Protein AF-A0A1G9YHT6-F1 (afdb_monomer_lite)

pLDDT: mean 75.25, std 13.96, range [39.84, 95.5]

Organism: NCBI:txid237069

Radius of gyration: 24.9 Å; chains: 1; bounding box: 45×71×47 Å

Foldseek 3Di:
DVVVVVVVVVVVVVVVVVVVVVVVVVVVVVVPCDPVLVVLVVCVVVVVDDPVRSVVVVVVVVVVVVLVVVLVVLVVCVVVVVDDPVRSVVVNVVSVVVVVVVVVVVVVCVVVPVQQQQDQWDDDPFWIQARRRAIDGPVDQAGPPPRHGDVCRNVPD

Secondary structure (DSSP, 8-state):
-HHHHHHHHHHHHHHHHHHHHHHHHHHHHHHSS-HHHHHHHHHHHTTSS-HHHHHHHHHHHHHHHHHHHHHHHHHHHHHTTSS-HHHHHHHHHHHHHHHHHHHHHHHHHHHH-TT-S-PPPEE-SSEEE-TTS-EEETT-SB-TTT--BHHHHHHH-

Sequence (157 aa):
MIVILLLIAIVILLILILFQLNDTHKYLKELNEDDKTKKMKKLQKFGLISNSEVFHKLKHYRDDIKYSQAEDDLQELRAKGLLTHEEYDEKLNHLYKIKQNIKDAEELKKQTGEHDIVTYPKEYEKSWLCVCGKENNYVQINCSHCKRNQDYVLSNY

Structure (mmCIF, N/CA/C/O backbone):
data_AF-A0A1G9YHT6-F1
#
_entry.id   AF-A0A1G9YHT6-F1
#
loop_
_atom_site.group_PDB
_atom_site.id
_atom_site.type_symbol
_atom_site.label_atom_id
_atom_site.label_alt_id
_atom_site.label_comp_id
_atom_site.label_asym_id
_atom_site.label_entity_id
_atom_site.label_seq_id
_atom_site.pdbx_PDB_ins_code
_atom_site.Cartn_x
_atom_site.Cartn_y
_atom_site.Cartn_z
_atom_site.occupancy
_atom_site.B_iso_or_equiv
_atom_site.auth_seq_id
_atom_site.auth_comp_id
_atom_site.auth_asym_id
_atom_site.auth_atom_id
_atom_site.pdbx_PDB_model_num
ATOM 1 N N . MET A 1 1 ? 8.879 -57.229 19.857 1.00 69.94 1 MET A N 1
ATOM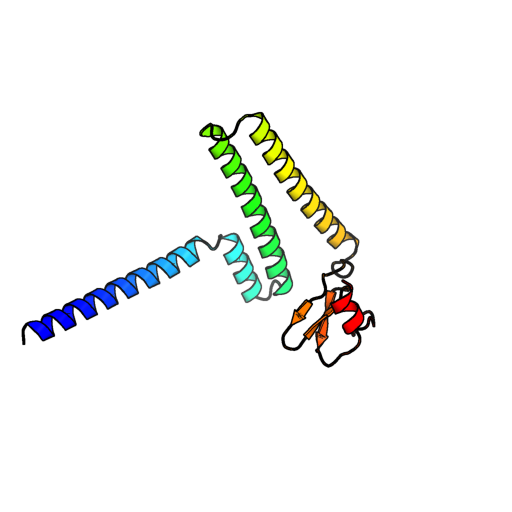 2 C CA . MET A 1 1 ? 7.780 -57.165 18.863 1.00 69.94 1 MET A CA 1
ATOM 3 C C . MET A 1 1 ? 6.763 -56.068 19.183 1.00 69.94 1 MET A C 1
ATOM 5 O O . MET A 1 1 ?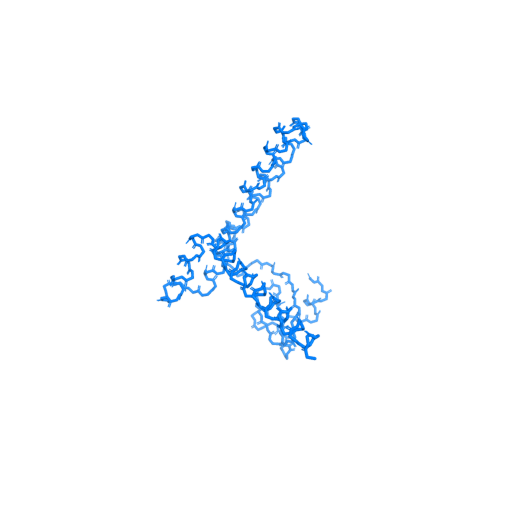 6.551 -55.212 18.339 1.00 69.94 1 MET A O 1
ATOM 9 N N . ILE A 1 2 ? 6.212 -56.016 20.403 1.00 82.56 2 ILE A N 1
ATOM 10 C CA . ILE A 1 2 ? 5.217 -55.001 20.825 1.00 82.56 2 ILE A CA 1
ATOM 11 C C . ILE A 1 2 ? 5.743 -53.555 20.707 1.00 82.56 2 ILE A C 1
ATOM 13 O O . ILE A 1 2 ? 5.047 -52.688 20.193 1.00 82.56 2 ILE A O 1
ATOM 17 N N . VAL A 1 3 ? 6.999 -53.305 21.095 1.00 79.88 3 VAL A N 1
ATOM 18 C CA . VAL A 1 3 ? 7.616 -51.963 21.020 1.00 79.88 3 VAL A CA 1
ATOM 19 C C . VAL A 1 3 ? 7.737 -51.442 19.580 1.00 79.88 3 VAL A C 1
ATOM 21 O O . VAL A 1 3 ? 7.531 -50.260 19.329 1.00 79.88 3 VAL A O 1
ATOM 24 N N . ILE A 1 4 ? 8.008 -52.328 18.616 1.00 84.06 4 ILE A N 1
ATOM 25 C CA . ILE A 1 4 ? 8.131 -51.961 17.196 1.00 84.06 4 ILE A CA 1
ATOM 26 C C . ILE A 1 4 ? 6.754 -51.600 16.622 1.00 84.06 4 ILE A C 1
ATOM 28 O O . ILE A 1 4 ? 6.629 -50.618 15.897 1.00 84.06 4 ILE A O 1
ATOM 32 N N . LEU A 1 5 ? 5.707 -52.341 16.999 1.00 82.69 5 LEU A N 1
ATOM 33 C CA . LEU A 1 5 ? 4.331 -52.046 16.587 1.00 82.69 5 LEU A CA 1
ATOM 34 C C . LEU A 1 5 ? 3.835 -50.704 17.151 1.00 82.69 5 LEU A C 1
ATOM 36 O O . LEU A 1 5 ? 3.174 -49.954 16.437 1.00 82.69 5 LEU A O 1
ATOM 40 N N . LEU A 1 6 ? 4.210 -50.364 18.390 1.00 84.31 6 LEU A N 1
ATOM 41 C CA . LEU A 1 6 ? 3.906 -49.060 18.993 1.00 84.31 6 LEU A CA 1
ATOM 42 C C . LEU A 1 6 ? 4.597 -47.904 18.261 1.00 84.31 6 LEU A C 1
ATOM 44 O O . LEU A 1 6 ? 3.959 -46.890 17.989 1.00 84.31 6 LEU A O 1
ATOM 48 N N . LEU A 1 7 ? 5.870 -48.062 17.890 1.00 83.06 7 LEU A N 1
ATOM 49 C CA . LEU A 1 7 ? 6.595 -47.039 17.129 1.00 83.06 7 LEU A CA 1
ATOM 50 C C . LEU A 1 7 ? 5.968 -46.801 15.750 1.00 83.06 7 LEU A C 1
ATOM 52 O O . LEU A 1 7 ? 5.799 -45.653 15.348 1.00 83.06 7 LEU A O 1
ATOM 56 N N . ILE A 1 8 ? 5.557 -47.865 15.055 1.00 87.06 8 ILE A N 1
ATOM 57 C CA . ILE A 1 8 ? 4.877 -47.754 13.756 1.00 87.06 8 ILE A CA 1
ATOM 58 C C . ILE A 1 8 ? 3.533 -47.027 13.904 1.00 87.06 8 ILE A C 1
ATOM 60 O O . ILE A 1 8 ? 3.232 -46.137 13.111 1.00 87.06 8 ILE A O 1
ATOM 64 N N . ALA A 1 9 ? 2.750 -47.348 14.938 1.00 84.31 9 ALA A N 1
ATOM 65 C CA . ALA A 1 9 ? 1.477 -46.680 15.199 1.00 84.31 9 ALA A CA 1
ATOM 66 C C . ALA A 1 9 ? 1.655 -45.174 15.462 1.00 84.31 9 ALA A C 1
ATOM 68 O O . ALA A 1 9 ? 0.896 -44.368 14.927 1.00 84.31 9 ALA A O 1
ATOM 69 N N . ILE A 1 10 ? 2.689 -44.786 16.217 1.00 86.88 10 ILE A N 1
ATOM 70 C CA . ILE A 1 10 ? 3.010 -43.376 16.486 1.00 86.88 10 ILE A CA 1
ATOM 71 C C . ILE A 1 10 ? 3.408 -42.647 15.197 1.00 86.88 10 ILE A C 1
ATOM 73 O O . ILE A 1 10 ? 2.939 -41.538 14.953 1.00 86.88 10 ILE A O 1
ATOM 77 N N . VAL A 1 11 ? 4.226 -43.269 14.344 1.00 86.69 11 VAL A N 1
ATOM 78 C CA . VAL A 1 11 ? 4.641 -42.673 13.063 1.00 86.69 11 VAL A CA 1
ATOM 79 C C . VAL A 1 11 ? 3.445 -42.475 12.129 1.00 86.69 11 VAL A C 1
ATOM 81 O O . VAL A 1 11 ? 3.311 -41.408 11.536 1.00 86.69 11 VAL A O 1
ATOM 84 N N . ILE A 1 12 ? 2.539 -43.451 12.039 1.00 86.38 12 ILE A N 1
ATOM 85 C CA . ILE A 1 12 ? 1.307 -43.323 11.244 1.00 86.38 12 ILE A CA 1
ATOM 86 C C . ILE A 1 12 ? 0.429 -42.189 11.790 1.00 86.38 12 ILE A C 1
ATOM 88 O O . ILE A 1 12 ? -0.080 -41.383 11.011 1.00 86.38 12 ILE A O 1
ATOM 92 N N . LEU A 1 13 ? 0.296 -42.081 13.116 1.00 86.31 13 LEU A N 1
ATOM 93 C CA . LEU A 1 13 ?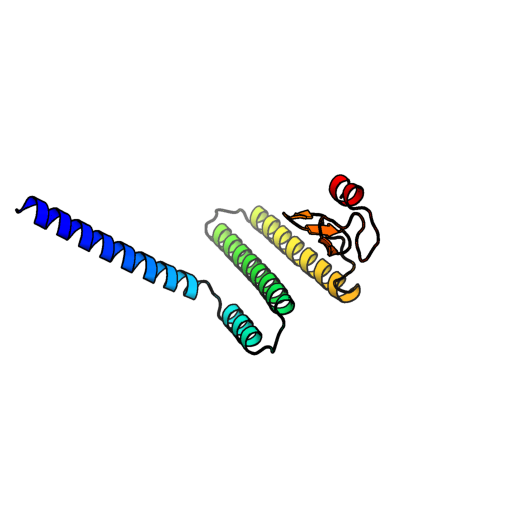 -0.467 -41.008 13.753 1.00 86.31 13 LEU A CA 1
ATOM 94 C C . LEU A 1 13 ? 0.123 -39.624 13.429 1.00 86.31 13 LEU A C 1
ATOM 96 O O . LEU A 1 13 ? -0.613 -38.703 13.083 1.00 86.31 13 LEU A O 1
ATOM 100 N N . LEU A 1 14 ? 1.452 -39.490 13.479 1.00 79.62 14 LEU A N 1
ATOM 101 C CA . LEU A 1 14 ? 2.156 -38.251 13.136 1.00 79.62 14 LEU A CA 1
ATOM 102 C C . LEU A 1 14 ? 1.977 -37.874 11.661 1.00 79.62 14 LEU A C 1
ATOM 104 O O . LEU A 1 14 ? 1.743 -36.706 11.357 1.00 79.62 14 LEU A O 1
ATOM 108 N N . ILE A 1 15 ? 2.034 -38.847 10.747 1.00 80.62 15 ILE A N 1
ATOM 109 C CA . ILE A 1 15 ? 1.803 -38.614 9.313 1.00 80.62 15 ILE A CA 1
ATOM 110 C C . ILE A 1 15 ? 0.369 -38.124 9.068 1.00 80.62 15 ILE A C 1
ATOM 112 O O . ILE A 1 15 ? 0.172 -37.180 8.304 1.00 80.62 15 ILE A O 1
ATOM 116 N N . LEU A 1 16 ? -0.625 -38.712 9.741 1.00 77.62 16 LEU A N 1
ATOM 117 C CA . LEU A 1 16 ? -2.024 -38.289 9.628 1.00 77.62 16 LEU A CA 1
ATOM 118 C C . LEU A 1 16 ? -2.240 -36.856 10.141 1.00 77.62 16 LEU A C 1
ATOM 120 O O . LEU A 1 16 ? -2.925 -36.073 9.484 1.00 77.62 16 LEU A O 1
ATOM 124 N N . ILE A 1 17 ? -1.610 -36.487 11.262 1.00 78.44 17 ILE A N 1
ATOM 125 C CA . ILE A 1 17 ? -1.657 -35.120 11.808 1.00 78.44 17 ILE A CA 1
ATOM 126 C C . ILE A 1 17 ? -1.017 -34.119 10.835 1.00 78.44 17 ILE A C 1
ATOM 128 O O . ILE A 1 17 ? -1.582 -33.055 10.578 1.00 78.44 17 ILE A O 1
ATOM 132 N N . LEU A 1 18 ? 0.137 -34.458 10.249 1.00 69.06 18 LEU A N 1
ATOM 133 C CA . LEU A 1 18 ? 0.808 -33.606 9.260 1.00 69.06 18 LEU A CA 1
ATOM 134 C C . LEU A 1 18 ? -0.040 -33.407 7.997 1.00 69.06 18 LEU A C 1
ATOM 136 O O . LEU A 1 18 ? -0.094 -32.298 7.462 1.00 69.06 18 LEU A O 1
ATOM 140 N N . PHE A 1 19 ? -0.734 -34.452 7.540 1.00 67.44 19 PHE A N 1
ATOM 141 C CA . PHE A 1 19 ? -1.619 -34.371 6.379 1.00 67.44 19 PHE A CA 1
ATOM 142 C C . PHE A 1 19 ? -2.809 -33.435 6.644 1.00 67.44 19 PHE A C 1
ATOM 144 O O . PHE A 1 19 ? -3.088 -32.545 5.840 1.00 67.44 19 PHE A O 1
ATOM 151 N N . GLN A 1 20 ? -3.438 -33.554 7.819 1.00 67.44 20 GLN A N 1
ATOM 152 C CA . GLN A 1 20 ? -4.525 -32.663 8.236 1.00 67.44 20 GLN A CA 1
ATOM 153 C C . GLN A 1 20 ? -4.069 -31.203 8.372 1.00 67.44 20 GLN A C 1
ATOM 155 O O . GLN A 1 20 ? -4.781 -30.298 7.933 1.00 67.44 20 GLN A O 1
ATOM 160 N N . LEU A 1 21 ? -2.874 -30.946 8.915 1.00 59.53 21 LEU A N 1
ATOM 161 C CA . LEU A 1 21 ? -2.325 -29.589 9.017 1.00 59.53 21 LEU A CA 1
ATOM 162 C C . LEU A 1 21 ? -2.082 -28.961 7.638 1.00 59.53 21 LEU A C 1
ATOM 164 O O . LEU A 1 21 ? -2.381 -27.784 7.445 1.00 59.53 21 LEU A O 1
ATOM 168 N N . ASN A 1 22 ? -1.593 -29.737 6.668 1.00 66.56 22 ASN A N 1
ATOM 169 C CA . ASN A 1 22 ? -1.345 -29.254 5.310 1.00 66.56 22 ASN A CA 1
ATOM 170 C C . ASN A 1 22 ? -2.643 -28.889 4.570 1.00 66.56 22 ASN A C 1
ATOM 172 O O . ASN A 1 22 ? -2.720 -27.827 3.947 1.00 66.56 22 ASN A O 1
ATOM 176 N N . ASP A 1 23 ? -3.683 -29.719 4.687 1.00 58.41 23 ASP A N 1
ATOM 177 C CA . ASP A 1 23 ? -4.992 -29.426 4.093 1.00 58.41 23 ASP A CA 1
ATOM 178 C C . ASP A 1 23 ? -5.640 -28.204 4.746 1.00 58.41 23 ASP A C 1
ATOM 180 O O . ASP A 1 23 ? -6.116 -27.309 4.045 1.00 58.41 23 ASP A O 1
ATOM 184 N N . THR A 1 24 ? -5.560 -28.088 6.074 1.00 50.34 24 THR A N 1
ATOM 185 C CA . THR A 1 24 ? -6.045 -26.900 6.794 1.00 50.34 24 THR A CA 1
ATOM 186 C C . THR A 1 24 ? -5.296 -25.639 6.356 1.00 50.34 24 THR A C 1
ATOM 188 O O . THR A 1 24 ? -5.908 -24.598 6.132 1.00 50.34 24 THR A O 1
ATOM 191 N N . HIS A 1 25 ? -3.979 -25.719 6.150 1.00 46.84 25 HIS A N 1
ATOM 192 C CA . HIS A 1 25 ? -3.167 -24.586 5.701 1.00 46.84 25 HIS A CA 1
ATOM 193 C C . HIS A 1 25 ? -3.468 -24.182 4.247 1.00 46.84 25 HIS A C 1
ATOM 195 O O . HIS A 1 25 ? -3.419 -22.997 3.904 1.00 46.84 25 HIS A O 1
ATOM 201 N N . LYS A 1 26 ? -3.802 -25.148 3.384 1.00 50.25 26 LYS A N 1
ATOM 202 C CA . LYS A 1 26 ? -4.244 -24.901 2.006 1.00 50.25 26 LYS A CA 1
ATOM 203 C C . LYS A 1 26 ? -5.632 -24.255 1.975 1.00 50.25 26 LYS A C 1
ATOM 205 O O . LYS A 1 26 ? -5.810 -23.255 1.283 1.00 50.25 26 LYS A O 1
ATOM 210 N N . TYR A 1 27 ? -6.562 -24.749 2.791 1.00 42.41 27 TYR A N 1
ATOM 211 C CA . TYR A 1 27 ? -7.892 -24.161 2.966 1.00 42.41 27 TYR A CA 1
ATOM 212 C C . TYR A 1 27 ? -7.830 -22.742 3.542 1.00 42.41 27 TYR A C 1
ATOM 214 O O . TYR A 1 27 ? -8.484 -21.844 3.020 1.00 42.41 27 TYR A O 1
ATOM 222 N N . LEU A 1 28 ? -6.992 -22.499 4.554 1.00 39.84 28 LEU A N 1
ATOM 223 C CA . LEU A 1 28 ? -6.773 -21.162 5.114 1.00 39.84 28 LEU A CA 1
ATOM 224 C C . LEU A 1 28 ? -6.171 -20.200 4.082 1.00 39.84 28 LEU A C 1
ATOM 226 O O . LEU A 1 28 ? -6.556 -19.035 4.033 1.00 39.84 28 LEU A O 1
ATOM 230 N N . LYS A 1 29 ? -5.275 -20.678 3.210 1.00 45.19 29 LYS A N 1
ATOM 231 C CA . LYS A 1 29 ? -4.703 -19.877 2.116 1.00 45.19 29 LYS A CA 1
ATOM 232 C C . LYS A 1 29 ? -5.736 -19.538 1.033 1.00 45.19 29 LYS A C 1
ATOM 234 O O . LYS A 1 29 ? -5.670 -18.455 0.459 1.00 45.19 29 LYS A O 1
ATOM 239 N N . GLU A 1 30 ? -6.698 -20.424 0.777 1.00 45.41 30 GLU A N 1
ATOM 240 C CA . GLU A 1 30 ? -7.802 -20.199 -0.168 1.00 45.41 30 GLU A CA 1
ATOM 241 C C . GLU A 1 30 ? -8.950 -19.350 0.403 1.00 45.41 30 GLU A C 1
ATOM 243 O O . GLU A 1 30 ? -9.626 -18.673 -0.378 1.00 45.41 30 GLU A O 1
ATOM 248 N N . LEU A 1 31 ? -9.147 -19.360 1.727 1.00 42.19 31 LEU A N 1
ATOM 249 C CA . LEU A 1 31 ? -10.078 -18.494 2.466 1.00 42.19 31 LEU A CA 1
ATOM 250 C C . LEU A 1 31 ? -9.553 -17.058 2.613 1.00 42.19 31 LEU A C 1
ATOM 252 O O . LEU A 1 31 ? -10.347 -16.125 2.607 1.00 42.19 31 LEU A O 1
ATOM 256 N N . ASN A 1 32 ? -8.230 -16.872 2.691 1.00 52.12 32 ASN A N 1
ATOM 257 C CA . ASN A 1 32 ? -7.608 -15.544 2.775 1.00 52.12 32 ASN A CA 1
ATOM 258 C C . ASN A 1 32 ? -7.480 -14.832 1.414 1.00 52.12 32 ASN A C 1
ATOM 260 O O . ASN A 1 32 ? -7.206 -13.633 1.361 1.00 52.12 32 ASN A O 1
ATOM 264 N N . GLU A 1 33 ? -7.640 -15.550 0.297 1.00 54.72 33 GLU A N 1
ATOM 265 C CA . GLU A 1 33 ? -7.703 -14.927 -1.026 1.00 54.72 33 GLU A CA 1
ATOM 266 C C . GLU A 1 33 ? -9.126 -14.471 -1.332 1.00 54.72 33 GLU A C 1
ATOM 268 O O . GLU A 1 33 ? -9.957 -15.246 -1.812 1.00 54.72 33 GLU A O 1
ATOM 273 N N . ASP A 1 34 ? -9.365 -13.183 -1.089 1.00 69.88 34 ASP A N 1
ATOM 274 C CA . ASP A 1 34 ? -10.604 -12.498 -1.436 1.00 69.88 34 ASP A CA 1
ATOM 275 C C . ASP A 1 34 ? -11.023 -12.741 -2.906 1.00 69.88 34 ASP A C 1
ATOM 277 O O . ASP A 1 34 ? -10.189 -12.822 -3.819 1.00 69.88 34 ASP A O 1
ATOM 281 N N . ASP A 1 35 ? -12.334 -12.833 -3.143 1.00 68.69 35 ASP A N 1
ATOM 282 C CA . ASP A 1 35 ? -12.951 -13.176 -4.433 1.00 68.69 35 ASP A CA 1
ATOM 283 C C . ASP A 1 35 ? -12.494 -12.245 -5.578 1.00 68.69 35 ASP A C 1
ATOM 285 O O . ASP A 1 35 ? -12.345 -12.654 -6.737 1.00 68.69 35 ASP A O 1
ATOM 289 N N . LYS A 1 36 ? -12.162 -10.991 -5.252 1.00 66.56 36 LYS A N 1
ATOM 290 C CA . LYS A 1 36 ? -11.634 -9.998 -6.194 1.00 66.56 36 LYS A CA 1
ATOM 291 C C . LYS A 1 36 ? -10.185 -10.295 -6.596 1.00 66.56 36 LYS A C 1
ATOM 293 O O . LYS A 1 36 ? -9.835 -10.150 -7.770 1.00 66.56 36 LYS A O 1
ATOM 298 N N . THR A 1 37 ? -9.369 -10.806 -5.670 1.00 72.25 37 THR A N 1
ATOM 299 C CA . THR A 1 37 ? -7.991 -11.266 -5.936 1.00 72.25 37 THR A CA 1
ATOM 300 C C . THR A 1 37 ? -7.996 -12.459 -6.894 1.00 72.25 37 THR A C 1
ATOM 302 O O . THR A 1 37 ? -7.229 -12.492 -7.862 1.00 72.25 37 THR A O 1
ATOM 305 N N . LYS A 1 38 ? -8.920 -13.410 -6.690 1.00 76.56 38 LYS A N 1
ATOM 306 C CA . LYS A 1 38 ? -9.108 -14.568 -7.582 1.00 76.56 38 LYS A CA 1
ATOM 307 C C . LYS A 1 38 ? -9.534 -14.140 -8.987 1.00 76.56 38 LYS A C 1
ATOM 309 O O . LYS A 1 38 ? -8.972 -14.622 -9.973 1.00 76.56 38 LYS A O 1
ATOM 314 N N . LYS A 1 39 ? -10.470 -13.190 -9.100 1.00 71.88 39 LYS A N 1
ATOM 315 C CA . LYS A 1 39 ? -10.901 -12.624 -10.392 1.00 71.88 39 LYS A CA 1
ATOM 316 C C . LYS A 1 39 ? -9.753 -11.938 -11.136 1.00 71.88 39 LYS A C 1
ATOM 318 O O . LYS A 1 39 ? -9.582 -12.195 -12.325 1.00 71.88 39 LYS A O 1
ATOM 323 N N . MET A 1 40 ? -8.918 -11.150 -10.457 1.00 70.12 40 MET A N 1
ATOM 324 C CA . MET A 1 40 ? -7.756 -10.497 -11.081 1.00 70.12 40 MET A CA 1
ATOM 325 C C . MET A 1 40 ? -6.722 -11.503 -11.600 1.00 70.12 40 MET A C 1
ATOM 327 O O . MET A 1 40 ? -6.302 -11.405 -12.750 1.00 70.12 40 MET A O 1
ATOM 331 N N . LYS A 1 41 ? -6.381 -12.535 -10.819 1.00 73.75 41 LYS A N 1
ATOM 332 C CA . LYS A 1 41 ? -5.495 -13.617 -11.289 1.00 73.75 41 LYS A CA 1
ATOM 333 C C . LYS A 1 41 ? -6.078 -14.380 -12.481 1.00 73.75 41 LYS A C 1
ATOM 335 O O . LYS A 1 41 ? -5.345 -14.825 -13.361 1.00 73.75 41 LYS A O 1
ATOM 340 N N . LYS A 1 42 ? -7.404 -14.528 -12.538 1.00 71.06 42 LYS A N 1
ATOM 341 C CA . LYS A 1 42 ? -8.091 -15.166 -13.667 1.00 71.06 42 LYS A CA 1
ATOM 342 C C . LYS A 1 42 ? -8.000 -14.311 -14.937 1.00 71.06 42 LYS A C 1
ATOM 344 O O . LYS A 1 42 ? -7.672 -14.844 -15.990 1.00 71.06 42 LYS A O 1
ATOM 349 N N . LEU A 1 43 ? -8.222 -13.000 -14.832 1.00 54.47 43 LEU A N 1
ATOM 350 C CA . LEU A 1 43 ? -8.068 -12.054 -15.948 1.00 54.47 43 LEU A CA 1
ATOM 351 C C . LEU A 1 43 ? -6.623 -12.014 -16.470 1.00 54.47 43 LEU A C 1
ATOM 353 O O . LEU A 1 43 ? -6.411 -12.017 -17.680 1.00 54.47 43 LEU A O 1
ATOM 357 N N . GLN A 1 44 ? -5.642 -12.064 -15.566 1.00 63.00 44 GLN A N 1
ATOM 358 C CA . GLN A 1 44 ? -4.219 -12.189 -15.897 1.00 63.00 44 GLN A CA 1
ATOM 359 C C . GLN A 1 44 ? -3.929 -13.468 -16.686 1.00 63.00 44 GLN A C 1
ATOM 361 O O . GLN A 1 44 ? -3.272 -13.433 -17.721 1.00 63.00 44 GLN A O 1
ATOM 366 N N . LYS A 1 45 ? -4.456 -14.608 -16.219 1.00 67.06 45 LYS A N 1
ATOM 367 C CA . LYS A 1 45 ? -4.283 -15.910 -16.876 1.00 67.06 45 LYS A CA 1
ATOM 368 C C . LYS A 1 45 ? -4.875 -15.935 -18.291 1.00 67.06 45 LYS A C 1
ATOM 370 O O . LYS A 1 45 ? -4.386 -16.680 -19.132 1.00 67.06 45 LYS A O 1
ATOM 375 N N . PHE A 1 46 ? -5.898 -15.123 -18.552 1.00 70.31 46 PHE A N 1
ATOM 376 C CA . PHE A 1 46 ? -6.480 -14.943 -19.883 1.00 70.31 46 PHE A CA 1
ATOM 377 C C . PHE A 1 46 ? -5.780 -13.874 -20.735 1.00 70.31 46 PHE A C 1
ATOM 379 O O . PHE A 1 46 ? -6.219 -13.621 -21.851 1.00 70.31 46 PHE A O 1
ATOM 386 N N . GLY A 1 47 ? -4.716 -13.238 -20.233 1.00 60.47 47 GLY A N 1
ATOM 387 C CA . GLY A 1 47 ? -3.992 -12.186 -20.951 1.00 60.47 47 GLY A CA 1
ATOM 388 C C . GLY A 1 47 ? -4.783 -10.886 -21.122 1.00 60.47 47 GLY A C 1
ATOM 389 O O . GLY A 1 47 ? -4.389 -10.039 -21.914 1.00 60.47 47 GLY A O 1
ATOM 390 N N . LEU A 1 48 ? -5.892 -10.718 -20.393 1.00 52.88 48 LEU A N 1
ATOM 391 C CA . LEU A 1 48 ? -6.752 -9.531 -20.478 1.00 52.88 48 LEU A CA 1
ATOM 392 C C . LEU A 1 48 ? -6.185 -8.334 -19.711 1.00 52.88 48 LEU A C 1
ATOM 394 O O . LEU A 1 48 ? -6.613 -7.207 -19.933 1.00 52.88 48 LEU A O 1
ATOM 398 N N . ILE A 1 49 ? -5.264 -8.592 -18.784 1.00 52.62 49 ILE A N 1
ATOM 399 C CA . ILE A 1 49 ? -4.545 -7.588 -18.002 1.00 52.62 49 ILE A CA 1
ATOM 400 C C . ILE A 1 49 ? -3.100 -8.046 -17.803 1.00 52.62 49 ILE A C 1
ATOM 402 O O . ILE A 1 49 ? -2.829 -9.242 -17.661 1.00 52.62 49 ILE A O 1
ATOM 406 N N . SER A 1 50 ? -2.173 -7.095 -17.786 1.00 62.88 50 SER A N 1
ATOM 407 C CA . SER A 1 50 ? -0.742 -7.342 -17.608 1.00 62.88 50 SER A CA 1
ATOM 408 C C . SER A 1 50 ? -0.366 -7.655 -16.153 1.00 62.88 50 SER A C 1
ATOM 410 O O . SER A 1 50 ? -1.098 -7.360 -15.206 1.00 62.88 50 SER A O 1
ATOM 412 N N . ASN A 1 51 ? 0.822 -8.238 -15.954 1.00 61.75 51 ASN A N 1
ATOM 413 C CA . ASN A 1 51 ? 1.349 -8.539 -14.617 1.00 61.75 51 ASN A CA 1
ATOM 414 C C . ASN A 1 51 ? 1.529 -7.274 -13.761 1.00 61.75 51 A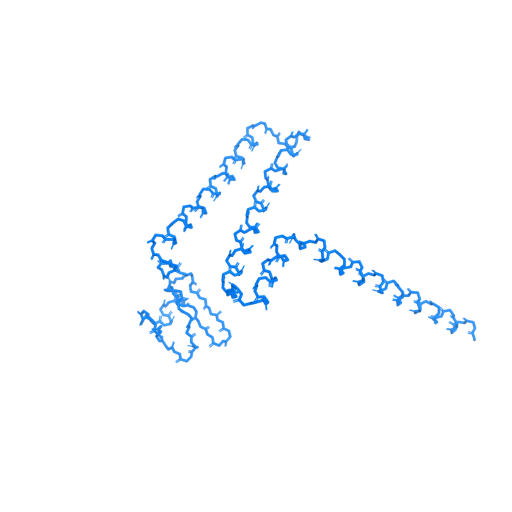SN A C 1
ATOM 416 O O . ASN A 1 51 ? 1.272 -7.313 -12.557 1.00 61.75 51 ASN A O 1
ATOM 420 N N . SER A 1 52 ? 1.944 -6.161 -14.373 1.00 62.16 52 SER A N 1
ATOM 421 C CA . SER A 1 52 ? 2.065 -4.865 -13.700 1.00 62.16 52 SER A CA 1
ATOM 422 C C . SER A 1 52 ? 0.694 -4.334 -13.282 1.00 62.16 52 SER A C 1
ATOM 424 O O . SER A 1 52 ? 0.514 -3.979 -12.120 1.00 62.16 52 SER A O 1
ATOM 426 N N . GLU A 1 53 ? -0.310 -4.371 -14.163 1.00 57.72 53 GLU A N 1
ATOM 427 C CA . GLU A 1 53 ? -1.676 -3.945 -13.824 1.00 57.72 53 GLU A CA 1
ATOM 428 C C . GLU A 1 53 ? -2.286 -4.768 -12.685 1.00 57.72 53 GLU A C 1
ATOM 430 O O . GLU A 1 53 ? -2.941 -4.215 -11.801 1.00 57.72 53 GLU A O 1
ATOM 435 N N . VAL A 1 54 ? -2.060 -6.085 -12.669 1.00 68.06 54 VAL A N 1
ATOM 436 C CA . VAL A 1 54 ? -2.512 -6.966 -11.581 1.00 68.06 54 VAL A CA 1
ATOM 437 C C . VAL A 1 54 ? -1.834 -6.591 -10.271 1.00 68.06 54 VAL A C 1
ATOM 439 O O . VAL A 1 54 ? -2.507 -6.473 -9.250 1.00 68.06 54 VAL A O 1
ATOM 442 N N . PHE A 1 55 ? -0.517 -6.376 -10.287 1.00 70.62 55 PHE A N 1
ATOM 443 C CA . PHE A 1 55 ? 0.237 -5.985 -9.100 1.00 70.62 55 PHE A CA 1
ATOM 444 C C . PHE A 1 55 ? -0.265 -4.657 -8.519 1.00 70.62 55 PHE A C 1
ATOM 446 O O . PHE A 1 55 ? -0.551 -4.584 -7.323 1.00 70.62 55 PHE A O 1
ATOM 453 N N . HIS A 1 56 ? -0.446 -3.635 -9.359 1.00 66.62 56 HIS A N 1
ATOM 454 C CA . HIS A 1 56 ? -0.953 -2.329 -8.933 1.00 66.62 56 HIS A CA 1
ATOM 455 C C . HIS A 1 56 ? -2.374 -2.417 -8.370 1.00 66.62 56 HIS A C 1
ATOM 457 O O . HIS A 1 56 ? -2.639 -1.908 -7.280 1.00 66.62 56 HIS A O 1
ATOM 463 N N . LYS A 1 57 ? -3.274 -3.124 -9.062 1.00 67.81 57 LYS A N 1
ATOM 464 C CA . LYS A 1 57 ? -4.667 -3.274 -8.623 1.00 67.81 57 LYS A CA 1
ATOM 465 C C . LYS A 1 57 ? -4.796 -4.096 -7.339 1.00 67.81 57 LYS A C 1
ATOM 467 O O . LYS A 1 57 ? -5.611 -3.757 -6.486 1.00 67.81 57 LYS A O 1
ATOM 472 N N . LEU A 1 58 ? -3.979 -5.137 -7.163 1.00 68.06 58 LEU A N 1
ATOM 473 C CA . LEU A 1 58 ? -3.944 -5.924 -5.926 1.00 68.06 58 LEU A CA 1
ATOM 474 C C . LEU A 1 58 ? -3.341 -5.148 -4.755 1.00 68.06 58 LEU A C 1
ATOM 476 O O . LEU A 1 58 ? -3.787 -5.330 -3.624 1.00 68.06 58 LEU A O 1
ATOM 480 N N . LYS A 1 59 ? -2.342 -4.296 -5.009 1.00 72.56 59 LYS A N 1
ATOM 481 C CA . LYS A 1 59 ? -1.764 -3.422 -3.985 1.00 72.56 59 LYS A CA 1
ATOM 482 C C . LYS A 1 59 ? -2.806 -2.428 -3.470 1.00 72.56 59 LYS A C 1
ATOM 484 O O . LYS A 1 59 ? -3.076 -2.431 -2.277 1.00 72.56 59 LYS A O 1
ATOM 489 N N . HIS A 1 60 ? -3.452 -1.684 -4.370 1.00 66.38 60 HIS A N 1
ATOM 490 C CA . HIS A 1 60 ? -4.518 -0.739 -4.014 1.00 66.38 60 HIS A CA 1
ATOM 491 C C . HIS A 1 60 ? -5.644 -1.430 -3.242 1.00 66.38 60 HIS A C 1
ATOM 493 O O . HIS A 1 60 ? -6.092 -0.957 -2.204 1.00 66.38 60 HIS A O 1
ATOM 499 N N . TYR A 1 61 ? -6.079 -2.597 -3.719 1.00 66.06 61 TYR A N 1
ATOM 500 C CA . TYR A 1 61 ? -7.151 -3.338 -3.071 1.00 66.06 61 TYR A CA 1
ATOM 501 C C . TYR A 1 61 ? -6.786 -3.824 -1.662 1.00 66.06 61 TYR A C 1
ATOM 503 O O . TYR A 1 61 ? -7.609 -3.789 -0.751 1.00 66.06 61 TYR A O 1
ATOM 511 N N . ARG A 1 62 ? -5.537 -4.256 -1.465 1.00 66.44 62 ARG A N 1
ATOM 512 C CA . ARG A 1 62 ? -5.029 -4.645 -0.147 1.00 66.44 62 ARG A CA 1
ATOM 513 C C . ARG A 1 62 ? -4.953 -3.453 0.801 1.00 66.44 62 ARG A C 1
ATOM 515 O O . ARG A 1 62 ? -5.233 -3.619 1.984 1.00 66.44 62 ARG A O 1
ATOM 522 N N . ASP A 1 63 ? -4.555 -2.293 0.295 1.00 68.19 63 ASP A N 1
ATOM 523 C CA . ASP A 1 63 ? -4.471 -1.079 1.096 1.00 68.19 63 ASP A CA 1
ATOM 524 C C . ASP A 1 63 ? -5.882 -0.628 1.520 1.00 68.19 63 ASP A C 1
ATOM 526 O O . ASP A 1 63 ? -6.099 -0.418 2.710 1.00 68.19 63 ASP A O 1
ATOM 530 N N . ASP A 1 64 ? -6.875 -0.642 0.621 1.00 69.38 64 ASP A N 1
ATOM 531 C CA . ASP A 1 64 ? -8.288 -0.372 0.957 1.00 69.38 64 ASP A CA 1
ATOM 532 C C . ASP A 1 64 ? -8.842 -1.303 2.049 1.00 69.38 64 ASP A C 1
ATOM 534 O O . ASP A 1 64 ? -9.485 -0.835 2.992 1.00 69.38 64 ASP A O 1
ATOM 538 N N . ILE A 1 65 ? -8.577 -2.614 1.948 1.00 66.81 65 ILE A N 1
ATOM 539 C CA . ILE A 1 65 ? -9.009 -3.599 2.954 1.00 66.81 65 ILE A CA 1
ATOM 540 C C . ILE A 1 65 ? -8.400 -3.282 4.320 1.00 66.81 65 ILE A C 1
ATOM 542 O O . ILE A 1 65 ? -9.110 -3.300 5.322 1.00 66.81 65 ILE A O 1
ATOM 546 N N . LYS A 1 66 ? -7.102 -2.959 4.369 1.00 74.88 66 LYS A N 1
ATOM 547 C CA . LYS A 1 66 ? -6.420 -2.626 5.626 1.00 74.88 66 LYS A CA 1
ATOM 548 C C . LYS A 1 66 ? -7.016 -1.393 6.298 1.00 74.88 66 LYS A C 1
ATOM 550 O O . LYS A 1 66 ? -7.110 -1.377 7.519 1.00 74.88 66 LYS A O 1
ATOM 555 N N . TYR A 1 67 ? -7.415 -0.376 5.530 1.00 77.44 67 TYR A N 1
ATOM 556 C CA . TYR A 1 67 ? -8.057 0.815 6.095 1.00 77.44 67 TYR A CA 1
ATOM 557 C C . TYR A 1 67 ? -9.443 0.510 6.653 1.00 77.44 67 TYR A C 1
ATOM 559 O O . TYR A 1 67 ? -9.750 0.969 7.746 1.00 77.44 67 TYR A O 1
ATOM 567 N N . SER A 1 68 ? -10.248 -0.277 5.933 1.00 75.31 68 SER A N 1
ATOM 568 C CA . SER A 1 68 ? -11.567 -0.699 6.422 1.00 75.31 68 SER A CA 1
ATOM 569 C C . SER A 1 68 ? -11.443 -1.498 7.718 1.00 75.31 68 SER A C 1
ATOM 571 O O . SER A 1 68 ? -12.122 -1.194 8.687 1.00 75.31 68 SER A O 1
ATOM 573 N N . GLN A 1 69 ? -10.517 -2.460 7.763 1.00 78.00 69 GLN A N 1
ATOM 574 C CA . GLN A 1 69 ? -10.257 -3.254 8.965 1.00 78.00 69 GLN A CA 1
ATOM 575 C C . GLN A 1 69 ? -9.767 -2.390 10.130 1.00 78.00 69 GLN A C 1
ATOM 577 O O . GLN A 1 69 ? -10.234 -2.552 11.246 1.00 78.00 69 GLN A O 1
ATOM 582 N N . ALA A 1 70 ? -8.870 -1.433 9.876 1.00 81.69 70 ALA A N 1
ATOM 583 C CA . ALA A 1 70 ? -8.386 -0.530 10.916 1.00 81.69 70 ALA A CA 1
ATOM 584 C C . ALA A 1 70 ? -9.491 0.387 11.475 1.00 81.69 70 ALA A C 1
ATOM 586 O O . ALA A 1 70 ? -9.455 0.734 12.652 1.00 81.69 70 ALA A O 1
ATOM 587 N N . GLU A 1 71 ? -10.459 0.794 10.651 1.00 87.12 71 GLU A N 1
ATOM 588 C CA . GLU A 1 71 ? -11.624 1.563 11.099 1.00 87.12 71 GLU A CA 1
ATOM 589 C C . GLU A 1 71 ? -12.550 0.708 11.978 1.00 87.12 71 GLU A C 1
ATOM 591 O O . GLU A 1 71 ? -12.905 1.133 13.082 1.00 87.12 71 GLU A O 1
ATOM 596 N N . ASP A 1 72 ? -12.845 -0.522 11.543 1.00 86.00 72 ASP A N 1
ATOM 597 C CA . ASP A 1 72 ? -13.635 -1.497 12.306 1.00 86.00 72 ASP A CA 1
ATOM 598 C C . ASP A 1 72 ? -12.971 -1.818 13.660 1.00 86.00 72 ASP A C 1
ATOM 600 O O . ASP A 1 72 ? -13.631 -1.794 14.703 1.00 86.00 72 ASP A O 1
ATOM 604 N N . ASP A 1 73 ? -11.651 -2.029 13.671 1.00 88.44 73 ASP A N 1
ATOM 605 C CA . ASP A 1 73 ? -10.864 -2.286 14.881 1.00 88.44 73 ASP A CA 1
ATOM 606 C C . ASP A 1 73 ? -10.935 -1.098 15.857 1.00 88.44 73 ASP A C 1
ATOM 608 O O . ASP A 1 73 ? -11.127 -1.281 17.061 1.00 88.44 73 ASP A O 1
ATOM 612 N N . LEU A 1 74 ? -10.811 0.143 15.365 1.00 90.88 74 LEU A N 1
ATOM 613 C CA . LEU A 1 74 ? -10.943 1.342 16.202 1.00 90.88 74 LEU A CA 1
ATOM 614 C C . LEU A 1 74 ? -12.346 1.450 16.808 1.00 90.88 74 LEU A C 1
ATOM 616 O O . LEU A 1 74 ? -12.487 1.812 17.982 1.00 90.88 74 LEU A O 1
ATOM 620 N N . GLN A 1 75 ? -13.382 1.119 16.034 1.00 90.12 75 GLN A N 1
ATOM 621 C CA . GLN A 1 75 ? -14.761 1.114 16.510 1.00 90.12 75 GLN A CA 1
ATOM 622 C C . GLN A 1 75 ? -14.983 0.030 17.572 1.00 90.12 75 GLN A C 1
ATOM 624 O O . GLN A 1 75 ? -15.618 0.296 18.596 1.00 90.12 75 GLN A O 1
ATOM 629 N N . GLU A 1 76 ? -14.423 -1.165 17.380 1.00 90.06 76 GLU A N 1
ATOM 630 C CA . GLU A 1 76 ? -14.493 -2.258 18.349 1.00 90.06 76 GLU A CA 1
ATOM 631 C C . GLU A 1 76 ? -13.762 -1.906 19.653 1.00 90.06 76 GLU A C 1
ATOM 633 O O . GLU A 1 76 ? -14.301 -2.105 20.745 1.00 90.06 76 GLU A O 1
ATOM 638 N N . LEU A 1 77 ? -12.559 -1.333 19.564 1.00 90.56 77 LEU A N 1
ATOM 639 C CA . LEU A 1 77 ? -11.794 -0.885 20.730 1.00 90.56 77 LEU A CA 1
ATOM 640 C C . LEU A 1 77 ? -12.552 0.188 21.522 1.00 90.56 77 LEU A C 1
ATOM 642 O O . LEU A 1 77 ? -12.607 0.117 22.752 1.00 90.56 77 LEU A O 1
ATOM 646 N N . ARG A 1 78 ? -13.201 1.135 20.834 1.00 91.25 78 ARG A N 1
ATOM 647 C CA . ARG A 1 78 ? -14.083 2.120 21.474 1.00 91.25 78 ARG A CA 1
ATOM 648 C C . ARG A 1 78 ? -15.284 1.453 22.140 1.00 91.25 78 ARG A C 1
ATOM 650 O O . ARG A 1 78 ? -15.590 1.771 23.286 1.00 91.25 78 ARG A O 1
ATOM 657 N N . ALA A 1 79 ? -15.954 0.523 21.460 1.00 90.88 79 ALA A N 1
ATOM 658 C CA . ALA A 1 79 ? -17.110 -0.190 22.007 1.00 90.88 79 ALA A CA 1
ATOM 659 C C . ALA A 1 79 ? -16.756 -1.003 23.265 1.00 90.88 79 ALA A C 1
ATOM 661 O O . ALA A 1 79 ? -17.571 -1.123 24.178 1.00 90.88 79 ALA A O 1
ATOM 662 N N . LYS A 1 80 ? -15.520 -1.508 23.345 1.00 95.50 80 LYS A N 1
ATOM 663 C CA . LYS A 1 80 ? -14.969 -2.191 24.526 1.00 95.50 80 LYS A CA 1
ATOM 664 C C . LYS A 1 80 ? -14.493 -1.239 25.631 1.00 95.50 80 LYS A C 1
ATOM 666 O O . LYS A 1 80 ? -14.037 -1.714 26.668 1.00 95.50 80 LYS A O 1
ATOM 671 N N . GLY A 1 81 ? -14.565 0.077 25.424 1.00 90.81 81 GLY A N 1
ATOM 672 C CA . GLY A 1 81 ? -14.064 1.081 26.368 1.00 90.81 81 GLY A CA 1
ATOM 673 C C . GLY A 1 81 ? -12.536 1.119 26.481 1.00 90.81 81 GLY A C 1
ATOM 674 O O . GLY A 1 81 ? -12.014 1.673 27.442 1.00 90.81 81 GLY A O 1
ATOM 675 N N . LEU A 1 82 ? -11.819 0.524 25.520 1.00 93.81 82 LEU A N 1
ATOM 676 C CA . LEU A 1 82 ? -10.352 0.522 25.458 1.00 93.81 82 LEU A CA 1
ATOM 677 C C . LEU A 1 82 ? -9.788 1.802 24.827 1.00 93.81 82 LEU A C 1
ATOM 679 O O . LEU A 1 82 ? -8.577 2.004 24.835 1.00 93.81 82 LEU A O 1
ATOM 683 N N . LEU A 1 83 ? -10.661 2.644 24.273 1.00 89.62 83 LEU A N 1
ATOM 684 C CA . LEU A 1 83 ? -10.348 3.977 23.778 1.00 89.62 83 LEU A CA 1
ATOM 685 C C . LEU A 1 83 ? -11.336 4.973 24.374 1.00 89.62 83 LEU A C 1
ATOM 687 O O . LEU A 1 83 ? -12.548 4.734 24.381 1.00 89.62 83 LEU A O 1
ATOM 691 N N . THR A 1 84 ? -10.820 6.112 24.822 1.00 94.25 84 THR A N 1
ATOM 692 C CA . THR A 1 84 ? -11.654 7.279 25.109 1.00 94.25 84 THR A CA 1
ATOM 693 C C . THR A 1 84 ? -12.224 7.865 23.812 1.00 94.25 84 THR A C 1
ATOM 695 O O . THR A 1 84 ? -11.777 7.552 22.706 1.00 94.25 84 THR A O 1
ATOM 698 N N . HIS A 1 85 ? -13.239 8.729 23.928 1.00 91.25 85 HIS A N 1
ATOM 699 C CA . HIS A 1 85 ? -13.817 9.392 22.756 1.00 91.25 85 HIS A CA 1
ATOM 700 C C . HIS A 1 85 ? -12.776 10.237 22.007 1.00 91.25 85 HIS A C 1
ATOM 702 O O . HIS A 1 85 ? -12.739 10.200 20.780 1.00 91.25 85 HIS A O 1
ATOM 708 N N . GLU A 1 86 ? -11.917 10.935 22.750 1.00 93.44 86 GLU A N 1
ATOM 709 C CA . GLU A 1 86 ? -10.881 11.810 22.205 1.00 93.44 86 GLU A CA 1
ATOM 710 C C . GLU A 1 86 ? -9.786 11.008 21.482 1.00 93.44 86 GLU A C 1
ATOM 712 O O . GLU A 1 86 ? -9.451 11.317 20.341 1.00 93.44 86 GLU A O 1
ATOM 717 N N . GLU A 1 87 ? -9.312 9.904 22.073 1.00 86.94 87 GLU A N 1
ATOM 718 C CA . GLU A 1 87 ? -8.332 9.016 21.428 1.00 86.94 87 GLU A CA 1
ATOM 719 C C . GLU A 1 87 ? -8.887 8.335 20.172 1.00 86.94 87 GLU A C 1
ATOM 721 O O . GLU A 1 87 ? -8.156 8.131 19.200 1.00 86.94 87 GLU A O 1
ATOM 726 N N . TYR A 1 88 ? -10.169 7.960 20.182 1.00 91.94 88 TYR A N 1
ATOM 727 C CA . TYR A 1 88 ? -10.831 7.412 19.001 1.00 91.94 88 TYR A CA 1
ATOM 728 C C . TYR A 1 88 ? -10.874 8.445 17.870 1.00 91.94 88 TYR A C 1
ATOM 730 O O . TYR A 1 88 ? -10.470 8.133 16.749 1.00 91.94 88 TYR A O 1
ATOM 738 N N . ASP A 1 89 ? -11.302 9.676 18.163 1.00 91.44 89 ASP A N 1
ATOM 739 C CA . ASP A 1 89 ? -11.410 10.740 17.164 1.00 91.44 89 ASP A CA 1
ATOM 740 C C . ASP A 1 89 ? -10.032 11.127 16.603 1.00 91.44 89 ASP A C 1
ATOM 742 O O . ASP A 1 89 ? -9.883 11.319 15.394 1.00 91.44 89 ASP A O 1
ATOM 746 N N . GLU A 1 90 ? -8.996 11.192 17.444 1.00 92.50 90 GLU A N 1
ATOM 747 C CA . GLU A 1 90 ? -7.622 11.460 17.007 1.00 92.50 90 GLU A CA 1
ATOM 748 C C . GLU A 1 90 ? -7.106 10.364 16.063 1.00 92.50 90 GLU A C 1
ATOM 750 O O . GLU A 1 90 ? -6.610 10.655 14.967 1.00 92.50 90 GLU A O 1
ATOM 755 N N . LYS A 1 91 ? -7.258 9.092 16.451 1.00 89.31 91 LYS A N 1
ATOM 756 C CA . LYS A 1 91 ? -6.793 7.947 15.654 1.00 89.31 91 LYS A CA 1
ATOM 757 C C . LYS A 1 91 ? -7.565 7.813 14.346 1.00 89.31 91 LYS A C 1
ATOM 759 O O . LYS A 1 91 ? -6.953 7.538 13.312 1.00 89.31 91 LYS A O 1
ATOM 764 N N . LEU A 1 92 ? -8.871 8.065 14.365 1.00 91.62 92 LEU A N 1
ATOM 765 C CA . LEU A 1 92 ? -9.709 8.059 13.171 1.00 91.62 92 LEU A CA 1
ATOM 766 C C . LEU A 1 92 ? -9.316 9.192 12.211 1.00 91.62 92 LEU A C 1
ATOM 768 O O . LEU A 1 92 ? -9.131 8.964 11.016 1.00 91.62 92 LEU A O 1
ATOM 772 N N . ASN A 1 93 ? -9.084 10.401 12.729 1.00 90.06 93 ASN A N 1
ATOM 773 C CA . ASN A 1 93 ? -8.587 11.523 11.930 1.00 90.06 93 ASN A CA 1
ATOM 774 C C . ASN A 1 93 ? -7.211 11.237 11.318 1.00 90.06 93 ASN A C 1
ATOM 776 O O . ASN A 1 93 ? -6.955 11.586 10.163 1.00 90.06 93 ASN A O 1
ATOM 780 N N . HIS A 1 94 ? -6.318 10.591 12.068 1.00 84.12 94 HIS A N 1
ATOM 781 C CA . HIS A 1 94 ? -5.018 10.175 11.555 1.00 84.12 94 HIS A CA 1
ATOM 782 C C . HIS A 1 94 ? -5.163 9.149 10.421 1.00 84.12 94 HIS A C 1
ATOM 784 O O . HIS A 1 94 ? -4.532 9.296 9.372 1.00 84.12 94 HIS A O 1
ATOM 790 N N . LEU A 1 95 ? -6.050 8.163 10.584 1.00 86.69 95 LEU A N 1
ATOM 791 C CA . LEU A 1 95 ? -6.361 7.172 9.554 1.00 86.69 95 LEU A CA 1
ATOM 792 C C . LEU A 1 95 ? -6.887 7.835 8.270 1.00 86.69 95 LEU A C 1
ATOM 794 O O . LEU A 1 95 ? -6.415 7.524 7.172 1.00 86.69 95 LEU A O 1
ATOM 798 N N . TYR A 1 96 ? -7.792 8.811 8.398 1.00 86.00 96 TYR A N 1
ATOM 799 C CA . TYR A 1 96 ? -8.310 9.571 7.260 1.00 86.00 96 TYR A CA 1
ATOM 800 C C . TYR A 1 96 ? -7.243 10.409 6.557 1.00 86.00 96 TYR A C 1
ATOM 802 O O . TYR A 1 96 ? -7.202 10.418 5.326 1.00 86.00 96 TYR A O 1
ATOM 810 N N . LYS A 1 97 ? -6.343 11.062 7.302 1.00 83.25 97 LYS A N 1
ATOM 811 C CA . LYS A 1 97 ? -5.216 11.803 6.713 1.00 83.25 97 LYS A CA 1
ATOM 812 C C . LYS A 1 97 ? -4.307 10.892 5.894 1.00 83.25 97 LYS A C 1
ATOM 814 O O . LYS A 1 97 ? -3.943 11.248 4.778 1.00 83.25 97 LYS A O 1
ATOM 819 N N . ILE A 1 98 ? -3.972 9.707 6.408 1.00 79.06 98 ILE A N 1
ATOM 820 C CA . ILE A 1 98 ? -3.160 8.736 5.662 1.00 79.06 98 ILE A CA 1
ATOM 821 C C . ILE A 1 98 ? -3.883 8.317 4.373 1.00 79.06 98 ILE A C 1
ATOM 823 O O . ILE A 1 98 ? -3.281 8.335 3.299 1.00 79.06 98 ILE A O 1
ATOM 827 N N . LYS A 1 99 ? -5.177 7.986 4.461 1.00 80.69 99 LYS A N 1
ATOM 828 C CA . LYS A 1 99 ? -5.996 7.602 3.301 1.00 80.69 99 LYS A CA 1
ATOM 829 C C . LYS A 1 99 ? -6.049 8.709 2.244 1.00 80.69 99 LYS A C 1
ATOM 831 O O . LYS A 1 99 ? -5.940 8.415 1.055 1.00 80.69 99 LYS A O 1
ATOM 836 N N . GLN A 1 100 ? -6.182 9.966 2.666 1.00 79.44 100 GLN A N 1
ATOM 837 C CA . GLN A 1 100 ? -6.177 11.116 1.765 1.00 79.44 100 GLN A CA 1
ATOM 838 C C . GLN A 1 100 ? -4.812 11.301 1.093 1.00 79.44 100 GLN A C 1
ATOM 840 O O . GLN A 1 100 ? -4.755 11.374 -0.128 1.00 79.44 100 GLN A O 1
ATOM 845 N N . ASN A 1 101 ? -3.714 11.258 1.853 1.00 72.81 101 ASN A N 1
ATOM 846 C CA . ASN A 1 101 ? -2.361 11.392 1.303 1.00 72.81 101 ASN A CA 1
ATOM 847 C C . ASN A 1 101 ? -2.045 10.320 0.247 1.00 72.81 101 ASN A C 1
ATOM 849 O O . ASN A 1 101 ? -1.366 10.597 -0.740 1.00 72.81 101 ASN A O 1
ATOM 853 N N . ILE A 1 102 ? -2.531 9.088 0.439 1.00 75.12 102 ILE A N 1
ATOM 854 C CA . ILE A 1 102 ? -2.377 8.014 -0.553 1.00 75.12 102 ILE A CA 1
ATOM 855 C C . ILE A 1 102 ? -3.159 8.336 -1.824 1.00 75.12 102 ILE A C 1
ATOM 857 O O . ILE A 1 102 ? -2.598 8.219 -2.912 1.00 75.12 102 ILE A O 1
ATOM 861 N N . LYS A 1 103 ? -4.418 8.772 -1.697 1.00 76.75 103 LYS A N 1
ATOM 862 C CA . LYS A 1 103 ? -5.229 9.186 -2.850 1.00 76.75 103 LYS A CA 1
ATOM 863 C C . LYS A 1 103 ? -4.584 10.339 -3.607 1.00 76.75 103 LYS A C 1
ATOM 865 O O . LYS A 1 103 ? -4.484 10.264 -4.824 1.00 76.75 103 LYS A O 1
ATOM 870 N N . ASP A 1 104 ? -4.090 11.349 -2.901 1.00 73.12 104 ASP A N 1
ATOM 871 C CA . ASP A 1 104 ? -3.416 12.497 -3.508 1.00 73.12 104 ASP A CA 1
ATOM 872 C C . ASP A 1 104 ? -2.147 12.053 -4.252 1.00 73.12 104 ASP A C 1
ATOM 874 O O . ASP A 1 104 ? -1.909 12.457 -5.390 1.00 73.12 104 ASP A O 1
ATOM 878 N N . ALA A 1 105 ? -1.363 11.145 -3.663 1.00 66.12 105 ALA A N 1
ATOM 879 C CA . ALA A 1 105 ? -0.200 10.562 -4.326 1.00 66.12 105 ALA A CA 1
ATOM 880 C C . ALA A 1 105 ? -0.577 9.744 -5.575 1.00 66.12 105 ALA A C 1
ATOM 882 O O . ALA A 1 105 ? 0.187 9.703 -6.537 1.00 66.12 105 ALA A O 1
ATOM 883 N N . GLU A 1 106 ? -1.728 9.072 -5.587 1.00 67.81 106 GLU A N 1
ATOM 884 C CA . GLU A 1 106 ? -2.230 8.342 -6.757 1.00 67.81 106 GLU A CA 1
ATOM 885 C C . GLU A 1 106 ? -2.803 9.253 -7.842 1.00 67.81 106 GLU A C 1
ATOM 887 O O . GLU A 1 106 ? -2.595 8.999 -9.028 1.00 67.81 106 GLU A O 1
ATOM 892 N N . GLU A 1 107 ? -3.498 10.318 -7.456 1.00 72.00 107 GLU A N 1
ATOM 893 C CA . GLU A 1 107 ? -3.972 11.363 -8.361 1.00 72.00 107 GLU A CA 1
ATOM 894 C C . GLU A 1 107 ? -2.776 12.007 -9.073 1.00 72.00 107 GLU A C 1
ATOM 896 O O . GLU A 1 107 ? -2.749 12.087 -10.302 1.00 72.00 107 GLU A O 1
ATOM 901 N N . LEU A 1 108 ? -1.728 12.341 -8.311 1.00 61.09 108 LEU A N 1
ATOM 902 C CA . LEU A 1 108 ? -0.467 12.840 -8.848 1.00 61.09 108 LEU A CA 1
ATOM 903 C C . LEU A 1 108 ? 0.161 11.839 -9.826 1.00 61.09 108 LEU A C 1
ATOM 905 O O . LEU A 1 108 ? 0.498 12.241 -10.933 1.00 61.09 108 LEU A O 1
ATOM 909 N N . LYS A 1 109 ? 0.214 10.534 -9.506 1.00 61.91 109 LYS A N 1
ATOM 910 C CA . LYS A 1 109 ? 0.702 9.494 -10.448 1.00 61.91 109 LYS A CA 1
ATOM 911 C C . LYS A 1 109 ? -0.043 9.495 -11.777 1.00 61.91 109 LYS A C 1
ATOM 913 O O . LYS A 1 109 ? 0.573 9.304 -12.822 1.00 61.91 109 LYS A O 1
ATOM 918 N N . LYS A 1 110 ? -1.368 9.663 -11.745 1.00 63.94 110 LYS A N 1
ATOM 919 C CA . LYS A 1 110 ? -2.195 9.699 -12.960 1.00 63.94 110 LYS A CA 1
ATOM 920 C C . LYS A 1 110 ? -1.937 10.964 -13.772 1.00 63.94 110 LYS A C 1
ATOM 922 O O . LYS A 1 110 ? -1.905 10.892 -14.996 1.00 63.94 110 LYS A O 1
ATOM 927 N N . GLN A 1 111 ? -1.753 12.099 -13.100 1.00 60.00 111 GLN A N 1
ATOM 928 C CA . GLN A 1 111 ? -1.552 13.399 -13.740 1.00 60.00 111 GLN A CA 1
ATOM 929 C C . GLN A 1 111 ? -0.144 13.565 -14.324 1.00 60.00 111 GLN A C 1
ATOM 931 O O . GLN A 1 111 ? -0.002 14.114 -15.412 1.00 60.00 111 GLN A O 1
ATOM 936 N N . THR A 1 112 ? 0.892 13.076 -13.638 1.00 52.00 112 THR A N 1
ATOM 937 C CA . THR A 1 112 ? 2.297 13.219 -14.062 1.00 52.00 112 THR A CA 1
ATOM 938 C C . THR A 1 112 ? 2.784 12.071 -14.945 1.00 52.00 112 THR A C 1
ATOM 940 O O . THR A 1 112 ? 3.913 12.091 -15.424 1.00 52.00 112 THR A O 1
ATOM 943 N N . GLY A 1 113 ? 1.958 11.041 -15.142 1.00 51.72 113 GLY A N 1
ATOM 944 C CA . GLY A 1 113 ? 2.409 9.749 -15.642 1.00 51.72 113 GLY A CA 1
ATOM 945 C C . GLY A 1 113 ? 3.183 8.985 -14.563 1.00 51.72 113 GLY A C 1
ATOM 946 O O . GLY A 1 113 ? 3.915 9.558 -13.754 1.00 51.72 113 GLY A O 1
ATOM 947 N N . GLU A 1 114 ? 3.047 7.657 -14.551 1.00 53.75 114 GLU A N 1
ATOM 948 C CA . GLU A 1 114 ? 3.659 6.764 -13.549 1.00 53.75 114 GLU A CA 1
ATOM 949 C C . GLU A 1 114 ? 5.204 6.814 -13.505 1.00 53.75 114 GLU A C 1
ATOM 951 O O . GLU A 1 114 ? 5.819 6.093 -12.724 1.00 53.75 114 GLU A O 1
ATOM 956 N N . HIS A 1 115 ? 5.842 7.608 -14.368 1.00 49.28 115 HIS A N 1
ATOM 957 C CA . HIS A 1 115 ? 7.286 7.620 -14.599 1.00 49.28 115 HIS A CA 1
ATOM 958 C C . HIS A 1 115 ? 8.027 8.712 -13.805 1.00 49.28 115 HIS A C 1
ATOM 960 O O . HIS A 1 115 ? 9.236 8.597 -13.635 1.00 49.28 115 HIS A O 1
ATOM 966 N N . ASP A 1 116 ? 7.322 9.723 -13.280 1.00 43.62 116 ASP A N 1
ATOM 967 C CA . ASP A 1 116 ? 7.939 10.920 -12.676 1.00 43.62 116 ASP A CA 1
ATOM 968 C C . ASP A 1 116 ? 7.899 10.971 -11.139 1.00 43.62 116 ASP A C 1
ATOM 970 O O . ASP A 1 116 ? 8.206 11.995 -10.527 1.00 43.62 116 ASP A O 1
ATOM 974 N N . ILE A 1 117 ? 7.585 9.857 -10.472 1.00 53.34 117 ILE A N 1
ATOM 975 C CA . ILE A 1 117 ? 7.766 9.773 -9.020 1.00 53.34 117 ILE A CA 1
ATOM 976 C C . ILE A 1 117 ? 9.177 9.310 -8.708 1.00 53.34 117 ILE A C 1
ATOM 978 O O . ILE A 1 117 ? 9.593 8.229 -9.118 1.00 53.34 117 ILE A O 1
ATOM 982 N N . VAL A 1 118 ? 9.875 10.132 -7.922 1.00 54.03 118 VAL A N 1
ATOM 983 C CA . VAL A 1 118 ? 11.158 9.816 -7.296 1.00 54.03 118 VAL A CA 1
ATOM 984 C C . VAL A 1 118 ? 11.026 8.480 -6.562 1.00 54.03 118 VAL A C 1
ATOM 986 O O . VAL A 1 118 ? 10.416 8.395 -5.497 1.00 54.03 118 VAL A O 1
ATOM 989 N N . THR A 1 119 ? 11.546 7.408 -7.151 1.00 60.84 119 THR A N 1
ATOM 990 C CA . THR A 1 119 ? 11.655 6.115 -6.474 1.00 60.84 119 THR A CA 1
ATOM 991 C C . THR A 1 119 ? 12.866 6.153 -5.555 1.00 60.84 119 THR A C 1
ATOM 993 O O . THR A 1 119 ? 13.906 6.677 -5.940 1.00 60.84 119 THR A O 1
ATOM 996 N N . TYR A 1 120 ? 12.781 5.578 -4.355 1.00 72.06 120 TYR A N 1
ATOM 997 C CA . TYR A 1 120 ? 13.992 5.396 -3.554 1.00 72.06 120 TYR A CA 1
ATOM 998 C C . TYR A 1 120 ? 14.938 4.453 -4.293 1.00 72.06 120 TYR A C 1
ATOM 1000 O O . TYR A 1 120 ? 14.487 3.420 -4.810 1.00 72.06 120 TYR A O 1
ATOM 1008 N N . PRO A 1 121 ? 16.223 4.807 -4.400 1.00 77.31 121 PRO A N 1
ATOM 1009 C CA . PRO A 1 121 ? 17.171 3.945 -5.058 1.00 77.31 121 PRO A CA 1
ATOM 1010 C C . PRO A 1 121 ? 17.356 2.679 -4.228 1.00 77.31 121 PRO A C 1
ATOM 1012 O O . PRO A 1 121 ? 17.201 2.661 -3.006 1.00 77.31 121 PRO A O 1
ATOM 1015 N N . LYS A 1 122 ? 17.629 1.577 -4.915 1.00 81.38 122 LYS A N 1
ATOM 1016 C CA . LYS A 1 122 ? 17.783 0.283 -4.262 1.00 81.38 122 LYS A CA 1
ATOM 1017 C C . LYS A 1 122 ? 18.758 -0.578 -5.028 1.00 81.38 122 LYS A C 1
ATOM 1019 O O . LYS A 1 122 ? 18.702 -0.634 -6.254 1.00 81.38 122 LYS A O 1
ATOM 1024 N N . GLU A 1 123 ? 19.601 -1.277 -4.291 1.00 86.06 123 GLU A N 1
ATOM 1025 C CA . GLU A 1 123 ? 20.490 -2.291 -4.830 1.00 86.06 123 GLU A CA 1
ATOM 1026 C C . GLU A 1 123 ? 19.839 -3.679 -4.751 1.00 86.06 123 GLU A C 1
ATOM 1028 O O . GLU A 1 123 ? 19.174 -4.032 -3.770 1.00 86.06 123 GLU A O 1
ATOM 1033 N N . TYR A 1 124 ? 20.019 -4.458 -5.810 1.00 83.00 124 TYR A N 1
ATOM 1034 C CA . TYR A 1 124 ? 19.666 -5.867 -5.914 1.00 83.00 124 TYR A CA 1
ATOM 1035 C C . TYR A 1 124 ? 20.919 -6.666 -6.285 1.00 83.00 124 TYR A C 1
ATOM 1037 O O . TYR A 1 124 ? 21.899 -6.105 -6.763 1.00 83.00 124 TYR A O 1
ATOM 1045 N N . GLU A 1 125 ? 20.866 -7.996 -6.169 1.00 83.50 125 GLU A N 1
ATOM 1046 C CA . GLU A 1 125 ? 22.025 -8.870 -6.437 1.00 83.50 125 GLU A CA 1
ATOM 1047 C C . GLU A 1 125 ? 22.676 -8.672 -7.820 1.00 83.50 125 GLU A C 1
ATOM 1049 O O . GLU A 1 125 ? 23.853 -8.978 -7.993 1.00 83.50 125 GLU A O 1
ATOM 1054 N N . LYS A 1 126 ? 21.922 -8.211 -8.829 1.00 90.06 126 LYS A N 1
ATOM 1055 C CA . LYS A 1 126 ? 22.416 -8.028 -10.210 1.00 90.06 126 LYS A CA 1
ATOM 1056 C C . LYS A 1 126 ? 21.992 -6.712 -10.861 1.00 90.06 126 LYS A C 1
ATOM 1058 O O . LYS A 1 126 ? 22.321 -6.469 -12.026 1.00 90.06 126 LYS A O 1
ATOM 1063 N N . SER A 1 127 ? 21.266 -5.864 -10.144 1.00 92.62 127 SER A N 1
ATOM 1064 C CA . SER A 1 127 ? 20.671 -4.647 -10.690 1.00 92.62 127 SER A CA 1
ATOM 1065 C C . SER A 1 127 ? 20.565 -3.555 -9.635 1.00 92.62 127 SER A C 1
ATOM 1067 O O . SER A 1 127 ? 20.728 -3.794 -8.443 1.00 92.62 127 SER A O 1
ATOM 1069 N N . TRP A 1 128 ? 20.301 -2.334 -10.080 1.00 90.56 128 TRP A N 1
ATOM 1070 C CA . TRP A 1 128 ? 20.025 -1.201 -9.216 1.00 90.56 128 TRP A CA 1
ATOM 1071 C C . TRP A 1 128 ? 18.865 -0.377 -9.772 1.00 90.56 128 TRP A C 1
ATOM 1073 O O . TRP A 1 128 ? 18.735 -0.162 -10.983 1.00 90.56 128 TRP A O 1
ATOM 1083 N N . LEU A 1 129 ? 18.001 0.084 -8.874 1.00 87.62 129 LEU A N 1
ATOM 1084 C CA . LEU A 1 129 ? 16.891 0.971 -9.184 1.00 87.62 129 LEU A CA 1
ATOM 1085 C C . LEU A 1 129 ? 17.366 2.420 -9.094 1.00 87.62 129 LEU A C 1
ATOM 1087 O O . LEU A 1 129 ? 17.842 2.858 -8.049 1.00 87.62 129 LEU A O 1
ATOM 1091 N N . CYS A 1 130 ? 17.235 3.169 -10.187 1.00 83.69 130 CYS A N 1
ATOM 1092 C CA . CYS A 1 130 ? 17.504 4.602 -10.188 1.00 83.69 130 CYS A CA 1
ATOM 1093 C C . CYS A 1 130 ? 16.316 5.379 -9.612 1.00 83.69 130 CYS A C 1
ATOM 1095 O O . CYS A 1 130 ? 15.182 4.923 -9.706 1.00 83.69 130 CYS A O 1
ATOM 1097 N N . VAL A 1 131 ? 16.547 6.603 -9.128 1.00 81.00 131 VAL A N 1
ATOM 1098 C CA . VAL A 1 131 ? 15.485 7.495 -8.631 1.00 81.00 131 VAL A CA 1
ATOM 1099 C C . VAL A 1 131 ? 14.431 7.894 -9.665 1.00 81.00 131 VAL A C 1
ATOM 1101 O O . VAL A 1 131 ? 13.370 8.377 -9.300 1.00 81.00 131 VAL A O 1
ATOM 1104 N N . CYS A 1 132 ? 14.703 7.698 -10.955 1.00 70.50 132 CYS A N 1
ATOM 1105 C CA . CYS A 1 132 ? 13.723 7.899 -12.028 1.00 70.50 132 CYS A CA 1
ATOM 1106 C C . CYS A 1 132 ? 12.842 6.662 -12.293 1.00 70.50 132 CYS A C 1
ATOM 1108 O O . CYS A 1 132 ? 12.252 6.549 -13.361 1.00 70.50 132 CYS A O 1
ATOM 1110 N N . GLY A 1 133 ? 12.848 5.663 -11.408 1.00 72.81 133 GLY A N 1
ATOM 1111 C CA . GLY A 1 133 ? 12.083 4.425 -11.572 1.00 72.81 133 GLY A CA 1
ATOM 1112 C C . GLY A 1 133 ? 12.684 3.403 -12.542 1.00 72.81 133 GLY A C 1
ATOM 1113 O O . GLY A 1 133 ? 12.165 2.294 -12.658 1.00 72.81 133 GLY A O 1
ATOM 1114 N N . LYS A 1 134 ? 13.791 3.717 -13.230 1.00 84.00 134 LYS A N 1
ATOM 1115 C CA . LYS A 1 134 ? 14.440 2.784 -14.161 1.00 84.00 134 LYS A CA 1
ATOM 1116 C C . LYS A 1 134 ? 15.377 1.819 -13.438 1.00 84.00 134 LYS A C 1
ATOM 1118 O O . LYS A 1 134 ? 16.384 2.245 -12.870 1.00 84.00 134 LYS A O 1
ATOM 1123 N N . GLU A 1 135 ? 15.108 0.525 -13.561 1.00 89.12 135 GLU A N 1
ATOM 1124 C CA . GLU A 1 135 ? 16.047 -0.537 -13.191 1.00 89.12 135 GLU A CA 1
ATOM 1125 C C . GLU A 1 135 ? 17.168 -0.669 -14.233 1.00 89.12 135 GLU A C 1
ATOM 1127 O O . GLU A 1 135 ? 16.927 -0.630 -15.446 1.00 89.12 135 GLU A O 1
ATOM 1132 N N . ASN A 1 136 ? 18.401 -0.791 -13.751 1.00 89.00 136 ASN A N 1
ATOM 1133 C CA . ASN A 1 136 ? 19.615 -0.921 -14.549 1.00 89.00 136 ASN A CA 1
ATOM 1134 C C . ASN A 1 136 ? 20.395 -2.139 -14.056 1.00 89.00 136 ASN A C 1
ATOM 1136 O O 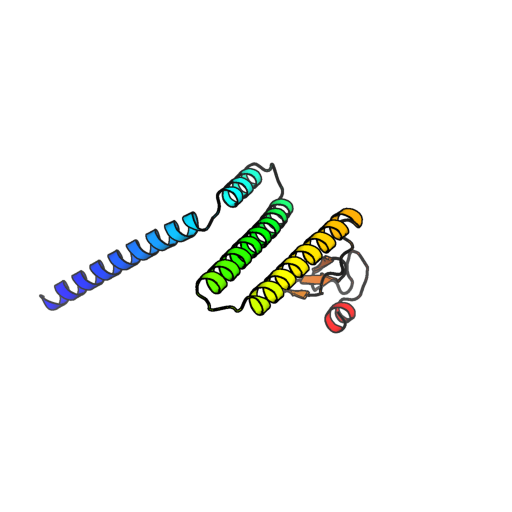. ASN A 1 136 ? 20.368 -2.453 -12.871 1.00 89.00 136 ASN A O 1
ATOM 1140 N N . ASN A 1 137 ? 21.115 -2.821 -14.939 1.00 93.31 137 ASN A N 1
ATOM 1141 C CA . ASN A 1 137 ? 22.031 -3.878 -14.518 1.00 93.31 137 ASN A CA 1
ATOM 1142 C C . ASN A 1 137 ? 23.203 -3.277 -13.738 1.00 93.31 137 ASN A C 1
ATOM 1144 O O . ASN A 1 137 ? 23.628 -2.162 -14.027 1.00 93.31 137 ASN A O 1
ATOM 1148 N N . TYR A 1 138 ? 23.788 -4.039 -12.815 1.00 89.38 138 TYR A N 1
ATOM 1149 C CA . TYR A 1 138 ? 24.910 -3.563 -11.994 1.00 89.38 138 TYR A CA 1
ATOM 1150 C C . TYR A 1 138 ? 26.159 -3.191 -12.814 1.00 89.38 138 TYR A C 1
ATOM 1152 O O . TYR A 1 138 ? 26.968 -2.372 -12.404 1.00 89.38 138 TYR A O 1
ATOM 1160 N N . VAL A 1 139 ? 26.298 -3.744 -14.023 1.00 90.50 139 VAL A N 1
ATOM 1161 C CA . VAL A 1 139 ? 27.356 -3.359 -14.977 1.00 90.50 139 VAL A CA 1
ATOM 1162 C C . VAL A 1 139 ? 27.147 -1.967 -15.594 1.00 90.50 139 VAL A C 1
ATOM 1164 O O . VAL A 1 139 ? 28.038 -1.441 -16.255 1.00 90.50 139 VAL A O 1
ATOM 1167 N N . GLN A 1 140 ? 25.963 -1.372 -15.434 1.00 89.38 140 GLN A N 1
ATOM 1168 C CA . GLN A 1 140 ? 25.623 -0.062 -15.979 1.00 89.38 140 GLN A CA 1
ATOM 1169 C C . GLN A 1 140 ? 25.882 1.021 -14.932 1.00 89.38 140 GLN A C 1
ATOM 1171 O O . GLN A 1 140 ? 25.023 1.303 -14.100 1.00 89.38 140 GLN A O 1
ATOM 1176 N N . ILE A 1 141 ? 27.037 1.682 -15.050 1.00 90.88 141 ILE A N 1
ATOM 1177 C CA . ILE A 1 141 ? 27.461 2.779 -14.160 1.00 90.88 141 ILE A CA 1
ATOM 1178 C C . ILE A 1 141 ? 26.474 3.956 -14.19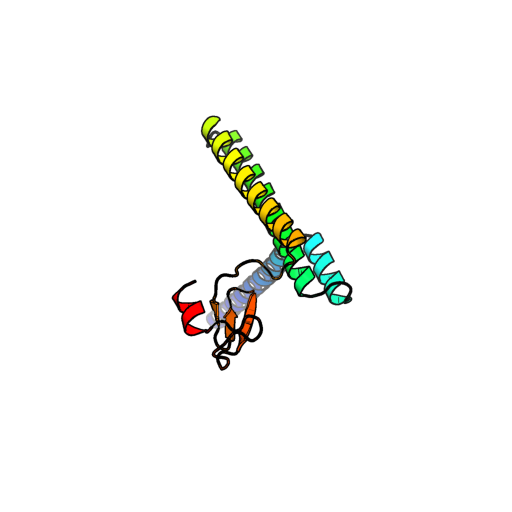0 1.00 90.88 141 ILE A C 1
ATOM 1180 O O . ILE A 1 141 ? 26.301 4.651 -13.196 1.00 90.88 141 ILE A O 1
ATOM 1184 N N . ASN A 1 142 ? 25.814 4.199 -15.325 1.00 92.06 142 ASN A N 1
ATOM 1185 C CA . ASN A 1 142 ? 24.829 5.269 -15.468 1.00 92.06 142 ASN A CA 1
ATOM 1186 C C . ASN A 1 142 ? 23.450 4.695 -15.777 1.00 92.06 142 ASN A C 1
ATOM 1188 O O . ASN A 1 142 ? 23.317 3.756 -16.566 1.00 92.06 142 ASN A O 1
ATOM 1192 N N . CYS A 1 143 ? 22.414 5.325 -15.222 1.00 86.50 143 CYS A N 1
ATOM 1193 C CA . CYS A 1 143 ? 21.035 4.984 -15.519 1.00 86.50 143 CYS A CA 1
ATOM 1194 C C . CYS A 1 143 ? 20.785 5.077 -17.027 1.00 86.50 143 CYS A C 1
ATOM 1196 O O . CYS A 1 143 ? 21.002 6.115 -17.653 1.00 86.50 143 CYS A O 1
ATOM 1198 N N . SER A 1 144 ? 20.275 4.003 -17.618 1.00 89.44 144 SER A N 1
ATOM 1199 C CA . SER A 1 144 ? 19.982 3.924 -19.049 1.00 89.44 144 SER A CA 1
ATOM 1200 C C . SER A 1 144 ? 18.964 4.973 -19.514 1.00 89.44 144 SER A C 1
ATOM 1202 O O . SER A 1 144 ? 19.046 5.418 -20.661 1.00 89.44 144 SER A O 1
ATOM 1204 N N . HIS A 1 145 ? 18.070 5.405 -18.621 1.00 86.50 145 HIS A N 1
ATOM 1205 C CA . HIS A 1 145 ? 17.041 6.404 -18.888 1.00 86.50 145 HIS A CA 1
ATOM 1206 C C . HIS A 1 145 ? 17.528 7.834 -18.605 1.00 86.50 145 HIS A C 1
ATOM 1208 O O . HIS A 1 145 ? 17.762 8.591 -19.542 1.00 86.50 145 HIS A O 1
ATOM 1214 N N . CYS A 1 146 ? 17.754 8.193 -17.336 1.00 80.19 146 CYS A N 1
ATOM 1215 C CA . CYS A 1 146 ? 18.046 9.576 -16.939 1.00 80.19 146 CYS A CA 1
ATOM 1216 C C . CYS A 1 146 ? 19.545 9.916 -16.852 1.00 80.19 146 CYS A C 1
ATOM 1218 O O . CYS A 1 146 ? 19.903 11.005 -16.413 1.00 80.19 146 CYS A O 1
ATOM 1220 N N . LYS A 1 147 ? 20.430 8.972 -17.201 1.00 90.81 147 LYS A N 1
ATOM 1221 C CA . LYS A 1 147 ? 21.899 9.124 -17.246 1.00 90.81 147 LYS A CA 1
ATOM 1222 C C . LYS A 1 147 ? 22.594 9.486 -15.923 1.00 90.81 147 LYS A C 1
ATOM 1224 O O . LYS A 1 147 ? 23.798 9.713 -15.930 1.00 90.81 147 LYS A O 1
ATOM 1229 N N . ARG A 1 148 ? 21.881 9.483 -14.789 1.00 83.25 148 ARG A N 1
ATOM 1230 C CA . ARG A 1 148 ? 22.466 9.672 -13.448 1.00 83.25 148 ARG A CA 1
ATOM 1231 C C . ARG A 1 148 ? 23.400 8.514 -13.089 1.00 83.25 148 ARG A C 1
ATOM 1233 O O . ARG A 1 148 ? 23.103 7.369 -13.426 1.00 83.25 148 ARG A O 1
ATOM 1240 N N . ASN A 1 149 ? 24.491 8.826 -12.399 1.00 92.75 149 ASN A N 1
ATOM 1241 C CA . ASN A 1 149 ? 25.498 7.862 -11.962 1.00 92.75 149 ASN A CA 1
ATOM 1242 C C . ASN A 1 149 ? 24.994 6.987 -10.797 1.00 92.75 149 ASN A C 1
ATOM 1244 O O . ASN A 1 149 ? 24.303 7.484 -9.910 1.00 92.75 149 ASN A O 1
ATOM 1248 N N . GLN A 1 150 ? 25.346 5.703 -10.820 1.00 89.56 150 GLN A N 1
ATOM 1249 C CA . GLN A 1 150 ? 24.948 4.681 -9.855 1.00 89.56 150 GLN A CA 1
ATOM 1250 C C . GLN A 1 150 ? 25.436 4.996 -8.440 1.00 89.56 150 GLN A C 1
ATOM 1252 O O . GLN A 1 150 ? 24.609 5.067 -7.537 1.00 89.56 150 GLN A O 1
ATOM 1257 N N . ASP A 1 151 ? 26.736 5.234 -8.254 1.00 89.62 151 ASP A N 1
ATOM 1258 C CA . ASP A 1 151 ? 27.325 5.492 -6.932 1.00 89.62 151 ASP A CA 1
ATOM 1259 C C . ASP A 1 151 ? 26.713 6.740 -6.299 1.00 89.62 151 ASP A C 1
ATOM 1261 O O . ASP A 1 151 ? 26.329 6.736 -5.129 1.00 89.62 151 ASP A O 1
ATOM 1265 N N . TYR A 1 152 ? 26.553 7.799 -7.098 1.00 83.75 152 TYR A N 1
ATOM 1266 C CA . TYR A 1 152 ? 25.879 9.015 -6.657 1.00 83.75 152 TYR A CA 1
ATOM 1267 C C . TYR A 1 152 ? 24.433 8.737 -6.237 1.00 83.75 152 TYR A C 1
ATOM 1269 O O . TYR A 1 152 ? 24.006 9.195 -5.180 1.00 83.75 152 TYR A O 1
ATOM 1277 N N . VAL A 1 153 ? 23.685 7.973 -7.035 1.00 83.69 153 VAL A N 1
ATOM 1278 C CA . VAL A 1 153 ? 22.288 7.645 -6.740 1.00 83.69 153 VAL A CA 1
ATOM 1279 C C . VAL A 1 153 ? 22.163 6.793 -5.475 1.00 83.69 153 VAL A C 1
ATOM 1281 O O . VAL A 1 153 ? 21.371 7.148 -4.615 1.00 83.69 153 VAL A O 1
ATOM 1284 N N . LEU A 1 154 ? 22.947 5.722 -5.338 1.00 83.44 154 LEU A N 1
ATOM 1285 C CA . LEU A 1 154 ? 22.873 4.797 -4.200 1.00 83.44 154 LEU A CA 1
ATOM 1286 C C . LEU A 1 154 ? 23.408 5.396 -2.890 1.00 83.44 154 LEU A C 1
ATOM 1288 O O . LEU A 1 154 ? 23.026 4.936 -1.820 1.00 83.44 154 LEU A O 1
ATOM 1292 N N . SER A 1 155 ? 24.282 6.405 -2.963 1.00 82.94 155 SER A N 1
ATOM 1293 C CA . SER A 1 155 ? 24.887 7.016 -1.770 1.00 82.94 155 SER A CA 1
ATOM 1294 C C . SER A 1 155 ? 24.160 8.266 -1.264 1.00 82.94 155 SER A C 1
ATOM 1296 O O . SER A 1 155 ? 24.411 8.678 -0.135 1.00 82.94 155 SER A O 1
ATOM 1298 N N . ASN A 1 156 ? 23.327 8.918 -2.087 1.00 68.75 156 ASN A N 1
ATOM 1299 C CA . ASN A 1 156 ? 22.768 10.246 -1.772 1.00 68.75 156 ASN A CA 1
ATOM 1300 C C . ASN A 1 156 ? 21.233 10.318 -1.751 1.00 68.75 156 ASN A C 1
ATOM 1302 O O . ASN A 1 156 ? 20.698 11.364 -1.384 1.00 68.75 156 ASN A O 1
ATOM 1306 N N . TYR A 1 157 ? 20.530 9.262 -2.154 1.00 58.19 157 TYR A N 1
ATOM 1307 C CA . TYR A 1 157 ? 19.064 9.190 -2.170 1.00 58.19 157 TYR A CA 1
ATOM 1308 C C . TYR A 1 157 ? 18.587 7.917 -1.473 1.00 58.19 157 TYR A C 1
ATOM 1310 O O . TYR A 1 157 ? 17.412 7.906 -1.041 1.00 58.19 157 TYR A O 1
#